Protein AF-A0A8S3H8Z8-F1 (afdb_monomer)

Mean predicted aligned error: 13.45 Å

Radius of gyration: 20.49 Å; Cα contacts (8 Å, |Δi|>4): 268; chains: 1; bounding box: 53×44×48 Å

Secondary structure (DSSP, 8-state):
-EEEETTEEEEESS--S-EEEETTTTEEEEPPPGGGSS--TTT-S-----PPEEE--TTSHHHHHHTT---TTS-EEE----SEEEEESSSSEEEEEESS-EEEEEEE--------------PEEEEE-SEEEEE--TTEEEEETTEEEE--------------------EE-

Foldseek 3Di:
DFDAAPNFTKDFDPDQPWWFADLVQQKIFGDDDPVPDPDDVVVDVDDDDDGDIDHDDCLAQVVCVSVSHPNPNTPIDGDDCPQKDWDDPDLFKIKMAGPAKWWKWKWFQDDPPDDPDPDPRDTDIDIAGRIDTGGRDDRIKIGTVPDIDHRHDPPPPDDDDDDDDDDDDTDID

Sequence (173 aa):
MPYLHKNQTIQLSHIPRYWAINPTDNTTMEWHDPEESECNLQLMTSCRDTPPLRTISKDSCLGQIIGSLSLSSCHAKYVSHSGVFVRQLTDKIWVASSSESLHCLKIPKIEYRTSNHHTSNVSQQIILPPVALVNVTPGYTILCPGFTLVGRPRTSNVYRGCLSTPHREYYMV

pLDDT: mean 73.62, std 17.15, range [34.5, 96.56]

Solvent-accessible surface area (backbone atoms only — not comparable to full-atom values): 10885 Å² total; per-residue (Å²): 113,69,46,80,52,95,94,37,50,34,30,62,55,90,70,74,91,37,43,35,47,37,82,90,77,47,33,35,30,55,56,70,61,76,88,76,47,89,66,53,67,92,81,37,99,73,79,82,87,74,58,69,78,37,74,58,47,64,78,39,38,68,24,13,60,77,66,71,49,79,63,81,62,40,60,62,43,82,48,81,84,62,65,60,48,77,46,77,79,49,64,34,36,31,40,39,32,34,90,52,69,42,73,26,37,40,34,75,60,77,72,93,68,92,62,102,64,91,69,82,80,75,64,41,79,46,75,42,53,36,69,34,82,44,77,37,55,59,52,26,34,37,44,40,90,94,50,72,49,65,10,45,68,78,76,83,72,89,74,81,85,82,90,87,83,83,91,74,91,58,56,76,113

Structure (mmCIF, N/CA/C/O backbone):
data_AF-A0A8S3H8Z8-F1
#
_entry.id   AF-A0A8S3H8Z8-F1
#
loop_
_atom_site.group_PDB
_atom_site.id
_atom_site.type_symbol
_atom_site.label_atom_id
_atom_site.label_alt_id
_atom_site.label_comp_id
_atom_site.label_asym_id
_atom_site.label_entity_id
_atom_site.label_seq_id
_atom_site.pdbx_PDB_ins_code
_atom_site.Cartn_x
_atom_site.Cartn_y
_atom_site.Cartn_z
_atom_site.occupancy
_atom_site.B_iso_or_equiv
_atom_site.auth_seq_id
_atom_site.auth_comp_id
_atom_site.auth_asym_id
_atom_site.auth_atom_id
_atom_site.pdbx_PDB_model_num
ATOM 1 N N . MET A 1 1 ? 0.372 -2.645 8.085 1.00 64.44 1 MET A N 1
ATOM 2 C CA . MET A 1 1 ? 1.149 -1.449 7.701 1.00 64.44 1 MET A CA 1
ATOM 3 C C . MET A 1 1 ? 1.082 -0.481 8.872 1.00 64.44 1 MET A C 1
ATOM 5 O O . MET A 1 1 ? -0.016 -0.335 9.399 1.00 64.44 1 MET A O 1
ATOM 9 N N . PRO A 1 2 ? 2.197 0.085 9.358 1.00 72.62 2 PRO A N 1
ATOM 10 C CA . PRO A 1 2 ? 2.125 1.171 10.320 1.00 72.62 2 PRO A CA 1
ATOM 11 C C . PRO A 1 2 ? 1.493 2.400 9.653 1.00 72.62 2 PRO A C 1
ATOM 13 O O . PRO A 1 2 ? 1.787 2.681 8.494 1.00 72.62 2 PRO A O 1
ATOM 16 N N . TYR A 1 3 ? 0.609 3.098 10.356 1.00 73.06 3 TYR A N 1
ATOM 17 C CA . TYR A 1 3 ? -0.026 4.324 9.872 1.00 73.06 3 TYR A CA 1
ATOM 18 C C . TYR A 1 3 ? -0.133 5.352 10.997 1.00 73.06 3 TYR A C 1
ATOM 20 O O . TYR A 1 3 ? -0.047 5.012 12.181 1.00 73.06 3 TYR A O 1
ATOM 28 N N . LEU A 1 4 ? -0.292 6.619 10.616 1.00 72.50 4 LEU A N 1
ATOM 29 C CA . LEU A 1 4 ? -0.384 7.726 11.556 1.00 72.50 4 LEU A CA 1
ATOM 30 C C . LEU A 1 4 ? -1.825 7.868 12.066 1.00 72.50 4 LEU A C 1
ATOM 32 O O . LEU A 1 4 ? -2.747 8.110 11.290 1.00 72.50 4 LEU A O 1
ATOM 36 N N . HIS A 1 5 ? -2.017 7.759 13.377 1.00 75.25 5 HIS A N 1
ATOM 37 C CA . HIS A 1 5 ? -3.287 8.020 14.048 1.00 75.25 5 HIS A CA 1
ATOM 38 C C . HIS A 1 5 ? -3.043 8.934 15.248 1.00 75.25 5 HIS A C 1
ATOM 40 O O . HIS A 1 5 ? -2.238 8.610 16.117 1.00 75.25 5 HIS A O 1
ATOM 46 N N . LYS A 1 6 ? -3.722 10.088 15.298 1.00 79.44 6 LYS A N 1
ATOM 47 C CA . LYS A 1 6 ? -3.570 11.089 16.376 1.00 79.44 6 LYS A CA 1
ATOM 48 C C . LYS A 1 6 ? -2.095 11.417 16.687 1.00 79.44 6 LYS A C 1
ATOM 50 O O . LYS A 1 6 ? -1.682 11.409 17.842 1.00 79.44 6 LYS A O 1
ATOM 55 N N . ASN A 1 7 ? -1.301 11.685 15.646 1.00 75.31 7 ASN A N 1
ATOM 56 C CA . ASN A 1 7 ? 0.143 11.979 15.715 1.00 75.31 7 ASN A CA 1
ATOM 57 C C . ASN A 1 7 ? 1.031 10.843 16.253 1.00 75.31 7 ASN A C 1
ATOM 59 O O . ASN A 1 7 ? 2.191 11.072 16.591 1.00 75.31 7 ASN A O 1
ATOM 63 N N . GLN A 1 8 ? 0.519 9.615 16.314 1.00 74.25 8 GLN A N 1
ATOM 64 C CA . GLN A 1 8 ? 1.284 8.443 16.721 1.00 74.25 8 GLN A CA 1
ATOM 65 C C . GLN A 1 8 ? 1.289 7.399 15.611 1.00 74.25 8 GLN A C 1
ATOM 67 O O . GLN A 1 8 ? 0.265 7.129 14.981 1.00 74.25 8 GLN A O 1
ATOM 72 N N . THR A 1 9 ? 2.456 6.806 15.371 1.00 76.38 9 THR A N 1
ATOM 73 C CA . THR A 1 9 ? 2.603 5.708 14.417 1.00 76.38 9 THR A CA 1
ATOM 74 C C . THR A 1 9 ? 2.215 4.414 15.106 1.00 76.38 9 THR A C 1
ATOM 76 O O . THR A 1 9 ? 2.868 3.965 16.052 1.00 76.38 9 THR A O 1
ATOM 79 N N . ILE A 1 10 ? 1.134 3.814 14.631 1.00 79.81 10 ILE A N 1
ATOM 80 C CA . ILE A 1 10 ? 0.612 2.567 15.172 1.00 79.81 10 ILE A CA 1
ATOM 81 C C . ILE A 1 10 ? 0.657 1.486 14.111 1.00 79.81 10 ILE A C 1
ATOM 83 O O . ILE A 1 10 ? 0.397 1.728 12.935 1.00 79.81 10 ILE A O 1
ATOM 87 N N . GLN A 1 11 ? 0.967 0.269 14.535 1.00 79.62 11 GLN A N 1
ATOM 88 C CA . GLN A 1 11 ? 0.849 -0.915 13.705 1.00 79.62 11 GLN A CA 1
ATOM 89 C C . GLN A 1 11 ? -0.267 -1.784 14.261 1.00 79.62 11 GLN A C 1
ATOM 91 O O . GLN A 1 11 ? -0.181 -2.290 15.381 1.00 79.62 11 GLN A O 1
ATOM 96 N N . LEU A 1 12 ? -1.313 -1.976 13.463 1.00 78.88 12 LEU A N 1
ATOM 97 C CA . LEU A 1 12 ? -2.351 -2.942 13.799 1.00 78.88 12 LEU A CA 1
ATOM 98 C C . LEU A 1 12 ? -1.775 -4.343 13.622 1.00 78.88 12 LEU A C 1
ATOM 100 O O . LEU A 1 12 ? -1.104 -4.648 12.629 1.00 78.88 12 LEU A O 1
ATOM 104 N N . SER A 1 13 ? -2.047 -5.188 14.602 1.00 72.50 13 SER A N 1
ATOM 105 C CA . SER A 1 13 ? -1.846 -6.626 14.509 1.00 72.50 13 SER A CA 1
ATOM 106 C C . SER A 1 13 ? -3.153 -7.296 14.090 1.00 72.50 13 SER A C 1
ATOM 108 O O . SER A 1 13 ? -4.228 -6.759 14.343 1.00 72.50 13 SER A O 1
ATOM 110 N N . HIS A 1 14 ? -3.047 -8.452 13.432 1.00 68.19 14 HIS A N 1
ATOM 111 C CA . HIS A 1 14 ? -4.198 -9.264 13.014 1.00 68.19 14 HIS A CA 1
ATOM 112 C C . HIS A 1 14 ? -5.174 -8.566 12.050 1.00 68.19 14 HIS A C 1
ATOM 114 O O . HIS A 1 14 ? -6.361 -8.873 12.057 1.00 68.19 14 HIS A O 1
ATOM 120 N N . ILE A 1 15 ? -4.692 -7.647 11.201 1.00 62.44 15 ILE A N 1
ATOM 121 C CA . ILE A 1 15 ? -5.508 -7.190 10.068 1.00 62.44 15 ILE A CA 1
ATOM 122 C C . ILE A 1 15 ? -5.684 -8.389 9.120 1.00 62.44 15 ILE A C 1
ATOM 124 O O . ILE A 1 15 ? -4.667 -8.979 8.728 1.00 62.44 15 ILE A O 1
ATOM 128 N N . PRO A 1 16 ? -6.919 -8.751 8.741 1.00 59.69 16 PRO A N 1
ATOM 129 C CA . PRO A 1 16 ? -7.168 -9.707 7.674 1.00 59.69 16 PRO A CA 1
ATOM 130 C C . PRO A 1 16 ? -6.428 -9.308 6.403 1.00 59.69 16 PRO A C 1
ATOM 132 O O . PRO A 1 16 ? -6.246 -8.128 6.106 1.00 59.69 16 PRO A O 1
ATOM 135 N N . ARG A 1 17 ? -5.951 -10.305 5.658 1.00 57.50 17 ARG A N 1
ATOM 136 C CA . ARG A 1 17 ? -5.016 -10.081 4.547 1.00 57.50 17 ARG A CA 1
ATOM 137 C C . ARG A 1 17 ? -5.626 -9.308 3.376 1.00 57.50 17 ARG A C 1
ATOM 139 O O . ARG A 1 17 ? -4.864 -8.756 2.587 1.00 57.50 17 ARG A O 1
ATOM 146 N N . TYR A 1 18 ? -6.953 -9.269 3.267 1.00 62.22 18 TYR A N 1
ATOM 147 C CA . TYR A 1 18 ? -7.642 -8.748 2.094 1.00 62.22 18 TYR A CA 1
ATOM 148 C C . TYR A 1 18 ? -8.982 -8.117 2.472 1.00 62.22 18 TYR A C 1
ATOM 150 O O . TYR A 1 18 ? -9.957 -8.823 2.735 1.00 62.22 18 TYR A O 1
ATOM 158 N N . TRP A 1 19 ? -9.038 -6.787 2.443 1.00 66.69 19 TRP A N 1
ATOM 159 C CA . TRP A 1 19 ? -10.278 -6.030 2.575 1.00 66.69 19 TRP A CA 1
ATOM 160 C C . TRP A 1 19 ? -10.541 -5.199 1.325 1.00 66.69 19 TRP A C 1
ATOM 162 O O . TRP A 1 19 ? -9.649 -4.549 0.779 1.00 66.69 19 TRP A O 1
ATOM 172 N N . ALA A 1 20 ? -11.795 -5.204 0.898 1.00 73.31 20 ALA A N 1
ATOM 173 C CA . ALA A 1 20 ? -12.343 -4.221 -0.014 1.00 73.31 20 ALA A CA 1
ATOM 174 C C . ALA A 1 20 ? -13.368 -3.394 0.762 1.00 73.31 20 ALA A C 1
ATOM 176 O O . ALA A 1 20 ? -14.343 -3.933 1.279 1.00 73.31 20 ALA A O 1
ATOM 177 N N . ILE A 1 21 ? -13.133 -2.086 0.855 1.00 72.56 21 ILE A N 1
ATOM 178 C CA . ILE A 1 21 ? -14.000 -1.157 1.585 1.00 72.56 21 ILE A CA 1
ATOM 179 C C . ILE A 1 21 ? -14.757 -0.314 0.562 1.00 72.56 21 ILE A C 1
ATOM 181 O O . ILE A 1 21 ? -14.148 0.293 -0.319 1.00 72.56 21 ILE A O 1
ATOM 185 N N . ASN A 1 22 ? -16.080 -0.261 0.693 1.00 74.75 22 ASN A N 1
ATOM 186 C CA . ASN A 1 22 ? -16.929 0.693 -0.005 1.00 74.75 22 ASN A CA 1
ATOM 187 C C . ASN A 1 22 ? -17.350 1.786 0.996 1.00 74.75 22 ASN A C 1
ATOM 189 O O . ASN A 1 22 ? -18.227 1.544 1.834 1.00 74.75 22 ASN A O 1
ATOM 193 N N . PRO A 1 23 ? -16.724 2.975 0.936 1.00 67.75 23 PRO A N 1
ATOM 194 C CA . PRO A 1 23 ? -16.993 4.053 1.881 1.00 67.75 23 PRO A CA 1
ATOM 195 C C . PRO A 1 23 ? -18.357 4.717 1.661 1.00 67.75 23 PRO A C 1
ATOM 197 O O . PRO A 1 23 ? -18.887 5.316 2.590 1.00 67.75 23 PRO A O 1
ATOM 200 N N . THR A 1 24 ? -18.940 4.612 0.464 1.00 77.12 24 THR A N 1
ATOM 201 C CA . THR A 1 24 ? -20.265 5.174 0.163 1.00 77.12 24 THR A CA 1
ATOM 202 C C . THR A 1 24 ? -21.358 4.404 0.893 1.00 77.12 24 THR A C 1
ATOM 204 O O . THR A 1 24 ? -22.238 5.008 1.500 1.00 77.12 24 THR A O 1
ATOM 207 N N . ASP A 1 25 ? -21.252 3.075 0.897 1.00 81.19 25 ASP A N 1
ATOM 208 C CA . ASP A 1 25 ? -22.276 2.199 1.472 1.00 81.19 25 ASP A CA 1
ATOM 209 C C . ASP A 1 25 ? -21.927 1.711 2.890 1.00 81.19 25 ASP A C 1
ATOM 211 O O . ASP A 1 25 ? -22.688 0.948 3.482 1.00 81.19 25 ASP A O 1
ATOM 215 N N . ASN A 1 26 ? -20.770 2.108 3.442 1.00 78.38 26 ASN A N 1
ATOM 216 C CA . ASN A 1 26 ? -20.210 1.562 4.690 1.00 78.38 26 ASN A CA 1
ATOM 217 C C . ASN A 1 26 ? -20.200 0.022 4.713 1.00 78.38 26 ASN A C 1
ATOM 219 O O . ASN A 1 26 ? -20.473 -0.616 5.738 1.00 78.38 26 ASN A O 1
ATOM 223 N N . THR A 1 27 ? -19.889 -0.583 3.568 1.00 80.00 27 THR A N 1
ATOM 224 C CA . THR A 1 27 ? -19.770 -2.035 3.434 1.00 80.00 27 THR A CA 1
ATOM 225 C C . THR A 1 27 ? -18.317 -2.434 3.258 1.00 80.00 27 THR A C 1
ATOM 227 O O . THR A 1 27 ? -17.507 -1.707 2.682 1.00 80.00 27 THR A O 1
ATOM 230 N N . THR A 1 28 ? -17.9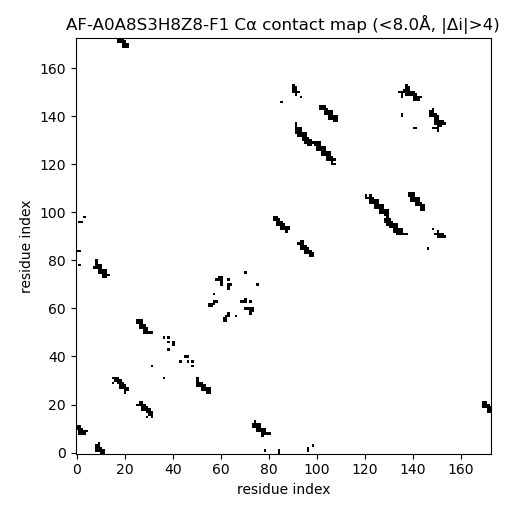79 -3.603 3.783 1.00 80.25 28 THR A N 1
ATOM 231 C CA . THR A 1 28 ? -16.679 -4.234 3.597 1.00 80.25 28 THR A CA 1
ATOM 232 C C . THR A 1 28 ? -16.866 -5.636 3.040 1.00 80.25 28 THR A C 1
ATOM 234 O O . THR A 1 28 ? -17.888 -6.291 3.264 1.00 80.25 28 THR A O 1
ATOM 237 N N . MET A 1 29 ? -15.868 -6.089 2.301 1.00 78.00 29 MET A N 1
ATOM 238 C CA . MET A 1 29 ? -15.737 -7.449 1.825 1.00 78.00 29 MET A CA 1
ATOM 239 C C . MET A 1 29 ? -14.377 -7.958 2.277 1.00 78.00 29 MET A C 1
ATOM 241 O O . MET A 1 29 ? -13.345 -7.362 1.969 1.00 78.00 29 MET A O 1
ATOM 245 N N . GLU A 1 30 ? -14.386 -9.057 3.015 1.00 73.06 30 GLU A N 1
ATOM 246 C CA . GLU A 1 30 ? -13.182 -9.729 3.480 1.00 73.06 30 GLU A CA 1
ATOM 247 C C . GLU A 1 30 ? -12.974 -10.981 2.646 1.00 73.06 30 GLU A C 1
ATOM 249 O O . GLU A 1 30 ? -13.875 -11.813 2.553 1.00 73.06 30 GLU A O 1
ATOM 254 N N . TRP A 1 31 ? -11.806 -11.101 2.017 1.00 62.25 31 TRP A N 1
ATOM 255 C CA . TRP A 1 31 ? -11.438 -12.356 1.376 1.00 62.25 31 TRP A CA 1
ATOM 256 C C . TRP A 1 31 ? -10.744 -13.230 2.413 1.00 62.25 31 TRP A C 1
ATOM 258 O O . TRP A 1 31 ? -9.692 -12.861 2.944 1.00 62.25 31 TRP A O 1
ATOM 268 N N . HIS A 1 32 ? -11.362 -14.374 2.696 1.00 62.28 32 HIS A N 1
ATOM 269 C CA . HIS A 1 32 ? -10.758 -15.432 3.495 1.00 62.28 32 HIS A CA 1
ATOM 270 C C . HIS A 1 32 ? -9.593 -16.079 2.739 1.00 62.28 32 HIS A C 1
ATOM 272 O O . HIS A 1 32 ? -9.407 -15.850 1.538 1.00 62.28 32 HIS A O 1
ATOM 278 N N . ASP A 1 33 ? -8.766 -16.832 3.464 1.00 61.22 33 ASP A N 1
ATOM 279 C CA . ASP A 1 33 ? -7.644 -17.543 2.860 1.00 61.22 33 ASP A CA 1
ATOM 280 C C . ASP A 1 33 ? -8.179 -18.460 1.742 1.00 61.22 33 ASP A C 1
ATOM 282 O O . ASP A 1 33 ? -9.164 -19.165 1.969 1.00 61.22 33 ASP A O 1
ATOM 286 N N . PRO A 1 34 ? -7.599 -18.458 0.528 1.00 58.56 34 PRO A N 1
ATOM 287 C CA . PRO A 1 34 ? -8.018 -19.376 -0.528 1.00 58.56 34 PRO A CA 1
ATOM 288 C C . PRO A 1 34 ? -7.993 -20.850 -0.092 1.00 58.56 34 PRO A C 1
ATOM 290 O O . PRO A 1 34 ? -8.751 -21.642 -0.647 1.00 58.56 34 PRO A O 1
ATOM 293 N N . GLU A 1 35 ? -7.182 -21.225 0.904 1.00 61.06 35 GLU A N 1
ATOM 294 C CA . GLU A 1 35 ? -7.179 -22.579 1.478 1.00 61.06 35 GLU A CA 1
ATOM 295 C C . GLU A 1 35 ? -8.433 -22.902 2.315 1.00 61.06 35 GLU A C 1
ATOM 297 O O . GLU A 1 35 ? -8.770 -24.072 2.475 1.00 61.06 35 GLU A O 1
ATOM 302 N N . GLU A 1 36 ? -9.148 -21.888 2.815 1.00 62.81 36 GLU A N 1
ATOM 303 C CA . GLU A 1 36 ? -10.431 -22.033 3.524 1.00 62.81 36 GLU A CA 1
ATOM 304 C C . GLU A 1 36 ? -11.636 -22.021 2.574 1.00 62.81 36 GLU A C 1
ATOM 306 O O . GLU A 1 36 ? -12.763 -22.276 3.001 1.00 62.81 36 GLU A O 1
ATOM 311 N N . SER A 1 37 ? -11.426 -21.726 1.287 1.00 63.56 37 SER A N 1
ATOM 312 C CA . SER A 1 37 ? -12.504 -21.816 0.306 1.00 63.56 37 SER A CA 1
ATOM 313 C C . SER A 1 37 ? -12.887 -23.279 0.077 1.00 63.56 37 SER A C 1
ATOM 315 O O . SER A 1 37 ? -12.035 -24.138 -0.149 1.00 63.56 37 SER A O 1
ATOM 317 N N . GLU A 1 38 ? -14.187 -23.578 0.055 1.00 64.81 38 GLU A N 1
ATOM 318 C CA . GLU A 1 38 ? -14.704 -24.911 -0.313 1.00 64.81 38 GLU A CA 1
ATOM 319 C C . GLU A 1 38 ? -14.458 -25.247 -1.800 1.00 64.81 38 GLU A C 1
ATOM 321 O O . GLU A 1 38 ? -14.847 -26.301 -2.313 1.00 64.81 38 GLU A O 1
ATOM 326 N N . CYS A 1 39 ? -13.784 -24.353 -2.520 1.00 65.50 39 CYS A N 1
ATOM 327 C CA . CYS A 1 39 ? -13.457 -24.500 -3.916 1.00 65.50 39 CYS A CA 1
ATOM 328 C C . CYS A 1 39 ? -12.308 -25.475 -4.152 1.00 65.50 39 CYS A C 1
ATOM 330 O O . CYS A 1 39 ? -11.139 -25.117 -4.299 1.00 65.50 39 CYS A O 1
ATOM 332 N N . ASN A 1 40 ? -12.676 -26.744 -4.301 1.00 66.12 40 ASN A N 1
ATOM 333 C CA . ASN A 1 40 ? -11.758 -27.784 -4.730 1.00 66.12 40 ASN A CA 1
ATOM 334 C C . ASN A 1 40 ? -11.453 -27.675 -6.240 1.00 66.12 40 ASN A C 1
ATOM 336 O O . ASN A 1 40 ? -12.203 -28.158 -7.094 1.00 66.12 40 ASN A O 1
ATOM 340 N N . LEU A 1 41 ? -10.302 -27.084 -6.569 1.00 61.28 41 LEU A N 1
ATOM 341 C CA . LEU A 1 41 ? -9.803 -26.940 -7.944 1.00 61.28 41 LEU A CA 1
ATOM 342 C C . LEU A 1 41 ? -9.509 -28.277 -8.655 1.00 61.28 41 LEU A C 1
ATOM 344 O O . LEU A 1 41 ? -9.322 -28.281 -9.869 1.00 61.28 41 LEU A O 1
ATOM 348 N N . GLN A 1 42 ? -9.472 -29.414 -7.945 1.00 62.00 42 GLN A N 1
ATOM 349 C CA . GLN A 1 42 ? -9.370 -30.733 -8.588 1.00 62.00 42 GLN A CA 1
ATOM 350 C C . GLN A 1 42 ? -10.690 -31.168 -9.238 1.00 62.00 42 GLN A C 1
ATOM 352 O O . GLN A 1 42 ? -10.674 -31.973 -10.165 1.00 62.00 42 GLN A O 1
ATOM 357 N N . LEU A 1 43 ? -11.824 -30.646 -8.760 1.00 63.06 43 LEU A N 1
ATOM 358 C CA . LEU A 1 43 ? -13.162 -31.007 -9.237 1.00 63.06 43 LEU A CA 1
ATOM 359 C C . LEU A 1 43 ? -13.769 -29.941 -10.154 1.00 63.06 43 LEU A C 1
ATOM 361 O O . LEU A 1 43 ? -14.621 -30.262 -10.979 1.00 63.06 43 LEU A O 1
ATOM 365 N N . MET A 1 44 ? -13.340 -28.682 -10.033 1.00 61.69 44 MET A N 1
ATOM 366 C CA . MET A 1 44 ? -13.909 -27.569 -10.794 1.00 61.69 44 MET A CA 1
ATOM 367 C C . MET A 1 44 ? -12.843 -26.810 -11.585 1.00 61.69 44 MET A C 1
ATOM 369 O O . MET A 1 44 ? -11.817 -26.400 -11.051 1.00 61.69 44 MET A O 1
ATOM 373 N N . THR A 1 45 ? -13.124 -26.554 -12.866 1.00 61.62 45 THR A N 1
ATOM 374 C CA . THR A 1 45 ? -12.248 -25.783 -13.768 1.00 61.62 45 THR A CA 1
ATOM 375 C C . THR A 1 45 ? -12.240 -24.282 -13.474 1.00 61.62 45 THR A C 1
ATOM 377 O O . THR A 1 45 ? -11.338 -23.574 -13.917 1.00 61.62 45 THR A O 1
ATOM 380 N N . SER A 1 46 ? -13.239 -23.777 -12.745 1.00 63.16 46 SER A N 1
ATOM 381 C CA . SER A 1 46 ? -13.263 -22.410 -12.227 1.00 63.16 46 SER A CA 1
ATOM 382 C C . SER A 1 46 ? -14.098 -22.333 -10.956 1.00 63.16 46 SER A C 1
ATOM 384 O O . SER A 1 46 ? -15.222 -22.832 -10.937 1.00 63.16 46 SER A O 1
ATOM 386 N N . CYS A 1 47 ? -13.586 -21.633 -9.952 1.00 64.00 47 CYS A N 1
ATOM 387 C CA . CYS A 1 47 ? -14.343 -21.225 -8.780 1.00 64.00 47 CYS A CA 1
ATOM 388 C C . CYS A 1 47 ? -14.484 -19.705 -8.772 1.00 64.00 47 CYS A C 1
ATOM 390 O O . CYS A 1 47 ? -13.534 -18.983 -9.086 1.00 64.00 47 CYS A O 1
ATOM 392 N N . ARG A 1 48 ? -15.673 -19.225 -8.411 1.00 65.88 48 ARG A N 1
ATOM 393 C CA . ARG A 1 48 ? -15.934 -17.806 -8.211 1.00 65.88 48 ARG A CA 1
ATOM 394 C C . ARG A 1 48 ? -16.551 -17.603 -6.836 1.00 65.88 48 ARG A C 1
ATOM 396 O O . ARG A 1 48 ? -17.762 -17.441 -6.726 1.00 65.88 48 ARG A O 1
ATOM 403 N N . ASP A 1 49 ? -15.706 -17.587 -5.815 1.00 66.88 49 ASP A N 1
ATOM 404 C CA . ASP A 1 49 ? -16.131 -17.136 -4.497 1.00 66.88 49 ASP A CA 1
ATOM 405 C C . ASP A 1 49 ? -16.265 -15.617 -4.512 1.00 66.88 49 ASP A C 1
ATOM 407 O O . ASP A 1 49 ? -15.318 -14.880 -4.790 1.00 66.88 49 ASP A O 1
ATOM 411 N N . THR A 1 50 ? -17.487 -15.148 -4.279 1.00 70.00 50 THR A N 1
ATOM 412 C CA . THR A 1 50 ? -17.746 -13.740 -3.992 1.00 70.00 50 THR A CA 1
ATOM 413 C C . THR A 1 50 ? -17.935 -13.650 -2.487 1.00 70.00 50 THR A C 1
ATOM 415 O O . THR A 1 50 ? -18.955 -14.139 -1.995 1.00 70.00 50 THR A O 1
ATOM 418 N N . PRO A 1 51 ? -16.981 -13.072 -1.740 1.00 70.81 51 PRO A N 1
ATOM 419 C CA . PRO A 1 51 ? -17.112 -13.011 -0.299 1.00 70.81 51 PRO A CA 1
ATOM 420 C C . PRO A 1 51 ? -18.362 -12.213 0.095 1.00 70.81 51 PRO A C 1
ATOM 422 O O . PRO A 1 51 ? -18.744 -11.268 -0.609 1.00 70.81 51 PRO A O 1
ATOM 425 N N . PRO A 1 52 ? -19.023 -12.569 1.208 1.00 76.44 52 PRO A N 1
ATOM 426 C CA . PRO A 1 52 ? -20.231 -11.883 1.630 1.00 76.44 52 PRO A CA 1
ATOM 427 C C . PRO A 1 52 ? -19.924 -10.418 1.953 1.00 76.44 52 PRO A C 1
ATOM 429 O O . PRO A 1 52 ? -18.979 -10.109 2.681 1.00 76.44 52 PRO A O 1
ATOM 432 N N . LEU A 1 53 ? -20.759 -9.513 1.440 1.00 79.81 53 LEU A N 1
ATOM 433 C CA . LEU A 1 53 ? -20.744 -8.113 1.853 1.00 79.81 53 LEU A CA 1
ATOM 434 C C . LEU A 1 53 ? -21.211 -8.020 3.304 1.00 79.81 53 LEU A C 1
ATOM 436 O O . LEU A 1 53 ? -22.268 -8.542 3.660 1.00 79.81 53 LEU A O 1
ATOM 440 N N . ARG A 1 54 ? -20.436 -7.333 4.139 1.00 80.81 54 ARG A N 1
ATOM 441 C CA . ARG A 1 54 ? -20.770 -7.092 5.543 1.00 80.81 54 ARG A CA 1
ATOM 442 C C . ARG A 1 54 ? -20.876 -5.598 5.797 1.00 80.81 54 ARG A C 1
ATOM 444 O O . ARG A 1 54 ? -20.093 -4.807 5.272 1.00 80.81 54 ARG A O 1
ATOM 451 N N . THR A 1 55 ? -21.842 -5.206 6.616 1.00 83.88 55 THR A N 1
ATOM 452 C CA . THR A 1 55 ? -21.911 -3.847 7.152 1.00 83.88 55 THR A CA 1
ATOM 453 C C . THR A 1 55 ? -20.774 -3.639 8.144 1.00 83.88 55 THR A C 1
ATOM 455 O O . THR A 1 55 ? -20.471 -4.506 8.968 1.00 83.88 55 THR A O 1
ATOM 458 N N . ILE A 1 56 ? -20.113 -2.488 8.062 1.00 80.75 56 ILE A N 1
ATOM 459 C CA . ILE A 1 56 ? -19.008 -2.171 8.963 1.00 80.75 56 ILE A CA 1
ATOM 460 C C . ILE A 1 56 ? -19.595 -1.772 10.319 1.00 80.75 56 ILE A C 1
ATOM 462 O O . ILE A 1 56 ? -20.166 -0.692 10.474 1.00 80.75 56 ILE A O 1
ATOM 466 N N . SER A 1 57 ? -19.454 -2.647 11.316 1.00 84.19 57 SER A N 1
ATOM 467 C CA . SER A 1 57 ? -19.826 -2.320 12.695 1.00 84.19 57 SER A CA 1
ATOM 468 C C . SER A 1 57 ? -18.932 -1.203 13.233 1.00 84.19 57 SER A C 1
ATOM 470 O O . SER A 1 57 ? -17.706 -1.306 13.151 1.00 84.19 57 SER A O 1
ATOM 472 N N . LYS A 1 58 ? -19.526 -0.164 13.835 1.00 84.38 58 LYS A N 1
ATOM 473 C CA . LYS A 1 58 ? -18.791 0.955 14.456 1.00 84.38 58 LYS A CA 1
ATOM 474 C C . LYS A 1 58 ? -17.909 0.515 15.627 1.00 84.38 58 LYS A C 1
ATOM 476 O O . LYS A 1 58 ? -16.893 1.151 15.885 1.00 84.38 58 LYS A O 1
ATOM 481 N N . ASP A 1 59 ? -18.273 -0.586 16.278 1.00 85.19 59 ASP A N 1
ATOM 482 C CA . ASP A 1 59 ? -17.547 -1.131 17.428 1.00 85.19 59 ASP A CA 1
ATOM 483 C C . ASP A 1 59 ? -16.397 -2.059 17.011 1.00 85.19 59 ASP A C 1
ATOM 485 O O . ASP A 1 59 ? -15.577 -2.454 17.840 1.00 85.19 59 ASP A O 1
ATOM 489 N N . SER A 1 60 ? -16.305 -2.402 15.722 1.00 84.94 60 SER A N 1
ATOM 490 C CA . SER A 1 60 ? -15.169 -3.148 15.179 1.00 84.94 60 SER A CA 1
ATOM 491 C C . SER A 1 60 ? -13.934 -2.254 15.041 1.00 84.94 60 SER A C 1
ATOM 493 O O . SER A 1 60 ? -14.054 -1.044 14.850 1.00 84.94 60 SER A O 1
ATOM 495 N N . CYS A 1 61 ? -12.735 -2.849 15.060 1.00 82.00 61 CYS A N 1
ATOM 496 C CA . CYS A 1 61 ? -11.495 -2.107 14.807 1.00 82.00 61 CYS A CA 1
ATOM 497 C C . CYS A 1 61 ? -11.557 -1.320 13.483 1.00 82.00 61 CYS A C 1
ATOM 499 O O . CYS A 1 61 ? -11.239 -0.134 13.450 1.00 82.00 61 CYS A O 1
ATOM 501 N N . LEU A 1 62 ? -12.047 -1.947 12.406 1.00 80.62 62 LEU A N 1
ATOM 502 C CA . LEU A 1 62 ? -12.211 -1.289 11.107 1.00 80.62 62 LEU A CA 1
ATOM 503 C C . LEU A 1 62 ? -13.193 -0.109 11.171 1.00 80.62 62 LEU A C 1
ATOM 505 O O . LEU A 1 62 ? -12.899 0.966 10.650 1.00 80.62 62 LEU A O 1
ATOM 509 N N . GLY A 1 63 ? -14.332 -0.280 11.845 1.00 81.19 63 GLY A N 1
ATOM 510 C CA . GLY A 1 63 ? -15.308 0.793 12.037 1.00 81.19 63 GLY A CA 1
ATOM 511 C C . GLY A 1 63 ? -14.753 1.968 12.837 1.00 81.19 63 GLY A C 1
ATOM 512 O O . GLY A 1 63 ? -15.004 3.118 12.481 1.00 81.19 63 GLY A O 1
ATOM 513 N N . GLN A 1 64 ? -13.936 1.698 13.857 1.00 84.12 64 GLN A N 1
ATOM 514 C CA . GLN A 1 64 ? -13.256 2.740 14.626 1.00 84.12 64 GLN A CA 1
ATOM 515 C C . GLN A 1 64 ? -12.230 3.502 13.783 1.00 84.12 64 GLN A C 1
ATOM 517 O O . GLN A 1 64 ? -12.146 4.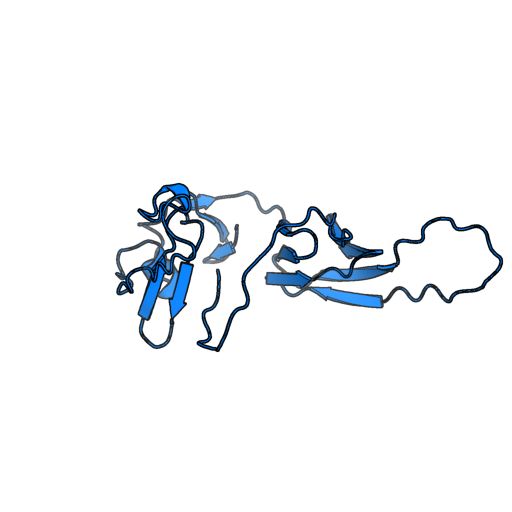723 13.897 1.00 84.12 64 GLN A O 1
ATOM 522 N N . ILE A 1 65 ? -11.488 2.814 12.908 1.00 78.94 65 ILE A N 1
ATOM 523 C CA . ILE A 1 65 ? -10.527 3.443 11.989 1.00 78.94 65 ILE A CA 1
ATOM 524 C C . ILE A 1 65 ? -11.250 4.370 11.012 1.00 78.94 65 ILE A C 1
ATOM 526 O O . ILE A 1 65 ? -10.901 5.545 10.919 1.00 78.94 65 ILE A O 1
ATOM 530 N N . ILE A 1 66 ? -12.275 3.865 10.322 1.00 79.56 66 ILE A N 1
ATOM 531 C CA . ILE A 1 66 ? -13.036 4.633 9.323 1.00 79.56 66 ILE A CA 1
ATOM 532 C C . ILE A 1 66 ? -13.753 5.814 9.983 1.00 79.56 66 ILE A C 1
ATOM 534 O O . ILE A 1 66 ? -13.733 6.927 9.464 1.00 79.56 66 ILE A O 1
ATOM 538 N N . GLY A 1 67 ? -14.337 5.597 11.161 1.00 82.50 67 GLY A N 1
ATOM 539 C CA . GLY A 1 67 ? -15.008 6.638 11.934 1.00 82.50 67 GLY A CA 1
ATOM 540 C C . GLY A 1 67 ? -14.068 7.622 12.636 1.00 82.50 67 GLY A C 1
ATOM 541 O O . GLY A 1 67 ? -14.557 8.518 13.317 1.00 82.50 67 GLY A O 1
ATOM 542 N N . SER A 1 68 ? -12.742 7.463 12.519 1.00 80.62 68 SER A N 1
ATOM 543 C CA . SER A 1 68 ? -11.746 8.252 13.264 1.00 80.62 68 SER A CA 1
ATOM 544 C C . SER A 1 68 ? -11.980 8.262 14.789 1.00 80.62 68 SER A C 1
ATOM 546 O O . SER A 1 68 ? -11.699 9.246 15.477 1.00 80.62 68 SER A O 1
ATOM 548 N N . LEU A 1 69 ? -12.498 7.156 15.329 1.00 85.81 69 LEU A N 1
ATOM 549 C CA . LEU A 1 69 ? -12.822 6.968 16.746 1.00 85.81 69 LEU A CA 1
ATOM 550 C C . LEU A 1 69 ? -11.594 6.509 17.554 1.00 85.81 69 LEU A C 1
ATOM 552 O O . LEU A 1 69 ? -10.498 6.316 17.027 1.00 85.81 69 LEU A O 1
ATOM 556 N N . SER A 1 70 ? -11.755 6.349 18.872 1.00 86.81 70 SER A N 1
ATOM 557 C CA . SER A 1 70 ? -10.746 5.689 19.711 1.00 86.81 70 SER A CA 1
ATOM 558 C C . SER A 1 70 ? -10.602 4.217 19.326 1.00 86.81 70 SER A C 1
ATOM 560 O O . SER A 1 70 ? -11.601 3.508 19.277 1.00 86.81 70 SER A O 1
ATOM 562 N N . LEU A 1 71 ? -9.366 3.755 19.132 1.00 86.06 71 LEU A N 1
ATOM 563 C CA . LEU A 1 71 ? -9.037 2.398 18.680 1.00 86.06 71 LEU A CA 1
ATOM 564 C C . LEU A 1 71 ? -9.067 1.360 19.819 1.00 86.06 71 LEU A C 1
ATOM 566 O O . LEU A 1 71 ? -8.143 0.562 19.962 1.00 86.06 71 LEU A O 1
ATOM 570 N N . SER A 1 72 ? -10.100 1.391 20.663 1.00 89.00 72 SER A N 1
ATOM 571 C CA . SER A 1 72 ? -10.234 0.480 21.810 1.00 89.00 72 SER A CA 1
ATOM 572 C C . SER A 1 72 ? -10.438 -0.979 21.395 1.00 89.00 72 SER A C 1
ATOM 574 O O . SER A 1 72 ? -10.061 -1.878 22.141 1.00 89.00 72 SER A O 1
ATOM 576 N N . SER A 1 73 ? -10.986 -1.215 20.201 1.00 85.25 73 SER A N 1
ATOM 577 C CA . SER A 1 73 ? -11.235 -2.552 19.650 1.00 85.25 73 SER A CA 1
ATOM 578 C C . SER A 1 73 ? -10.096 -3.053 18.756 1.00 85.25 73 SER A C 1
ATOM 580 O O . SER A 1 73 ? -10.196 -4.134 18.180 1.00 85.25 73 SER A O 1
ATOM 582 N N . CYS A 1 74 ? -9.019 -2.279 18.597 1.00 81.25 74 CYS A N 1
ATOM 583 C CA . CYS A 1 74 ? -7.868 -2.657 17.786 1.00 81.25 74 CYS A CA 1
ATOM 584 C C . CYS A 1 74 ? -6.719 -3.170 18.654 1.00 81.25 74 CYS A C 1
ATOM 586 O O . CYS A 1 74 ? -6.262 -2.490 19.571 1.00 81.25 74 CYS A O 1
ATOM 588 N N . HIS A 1 75 ? -6.135 -4.311 18.282 1.00 83.75 75 HIS A N 1
ATOM 589 C CA . HIS A 1 75 ? -4.832 -4.712 18.809 1.00 83.75 75 HIS A CA 1
ATOM 590 C C . HIS A 1 75 ? -3.723 -3.909 18.114 1.00 83.75 75 HIS A C 1
ATOM 592 O O . HIS A 1 75 ? -3.088 -4.376 17.162 1.00 83.75 75 HIS A O 1
ATOM 598 N N . ALA A 1 76 ? -3.509 -2.677 18.571 1.00 78.25 76 ALA A N 1
ATOM 599 C CA . ALA A 1 76 ? -2.454 -1.800 18.085 1.00 78.25 76 ALA A CA 1
ATOM 600 C C . ALA A 1 76 ? -1.181 -1.955 18.927 1.00 78.25 76 ALA A C 1
ATOM 602 O O . ALA A 1 76 ? -1.221 -1.954 20.157 1.00 78.25 76 ALA A O 1
ATOM 603 N N . LYS A 1 77 ? -0.032 -2.056 18.257 1.00 81.06 77 LYS A N 1
ATOM 604 C CA . LYS A 1 77 ? 1.279 -1.875 18.881 1.00 81.06 77 LYS A CA 1
ATOM 605 C C . LYS A 1 77 ? 1.803 -0.499 18.503 1.00 81.06 77 LYS A C 1
ATOM 607 O O . LYS A 1 77 ? 1.847 -0.152 17.321 1.00 81.06 77 LYS A O 1
ATOM 612 N N . TYR A 1 78 ? 2.211 0.264 19.510 1.00 75.94 78 TYR A N 1
ATOM 613 C CA . TYR A 1 78 ? 2.995 1.470 19.294 1.00 75.94 78 TYR A CA 1
ATOM 614 C C . TYR A 1 78 ? 4.370 1.050 18.808 1.00 75.94 78 TYR A C 1
ATOM 616 O O . TYR A 1 78 ? 5.051 0.258 19.464 1.00 75.94 78 TYR A O 1
ATOM 624 N N . VAL A 1 79 ? 4.753 1.545 17.641 1.00 70.81 79 VAL A N 1
ATOM 625 C CA . VAL A 1 79 ? 6.071 1.276 17.079 1.00 70.81 79 VAL A CA 1
ATOM 626 C C . VAL A 1 79 ? 6.865 2.562 17.192 1.00 70.81 79 VAL A C 1
ATOM 628 O O . VAL A 1 79 ? 6.351 3.642 16.893 1.00 70.81 79 VAL A O 1
ATOM 631 N N . SER A 1 80 ? 8.110 2.459 17.655 1.00 64.62 80 SER A N 1
ATOM 632 C CA . SER A 1 80 ? 9.037 3.582 17.589 1.00 64.62 80 SER A CA 1
ATOM 633 C C . SER A 1 80 ? 9.115 4.064 16.141 1.00 64.62 80 SER A C 1
ATOM 635 O O . SER A 1 80 ? 9.119 3.254 15.215 1.00 64.62 80 SER A O 1
ATOM 637 N N . HIS A 1 81 ? 9.111 5.386 15.960 1.00 62.44 81 HIS A N 1
ATOM 638 C CA . HIS A 1 81 ? 9.162 6.065 14.666 1.00 62.44 81 HIS A CA 1
ATOM 639 C C . HIS A 1 81 ? 10.419 5.635 13.883 1.00 62.44 81 HIS A C 1
ATOM 641 O O . HIS A 1 81 ? 11.438 6.319 13.875 1.00 62.44 81 HIS A O 1
ATOM 647 N N . SER A 1 82 ? 10.378 4.499 13.190 1.00 61.91 82 SER A N 1
ATOM 648 C CA . SER A 1 82 ? 11.187 4.322 11.994 1.00 61.91 82 SER A CA 1
ATOM 649 C C . SER A 1 82 ? 10.541 5.246 10.970 1.00 61.91 82 SER A C 1
ATOM 651 O O . SER A 1 82 ? 9.445 4.947 10.499 1.00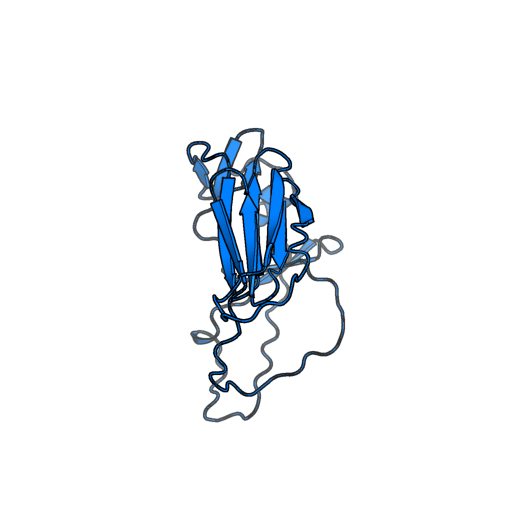 61.91 82 SER A O 1
ATOM 653 N N . GLY A 1 83 ? 11.148 6.408 10.703 1.00 74.94 83 GLY A N 1
ATOM 654 C CA . GLY A 1 83 ? 10.548 7.490 9.903 1.00 74.94 83 GLY A CA 1
ATOM 655 C C . GLY A 1 83 ? 10.069 7.083 8.502 1.00 74.94 83 GLY A C 1
ATOM 656 O O . GLY A 1 83 ? 9.354 7.847 7.858 1.00 74.94 83 GLY A O 1
ATOM 657 N N . VAL A 1 84 ? 10.418 5.871 8.055 1.00 84.69 84 VAL A N 1
ATOM 658 C CA . VAL A 1 84 ? 9.896 5.245 6.845 1.00 84.69 84 VAL A CA 1
ATOM 659 C C . VAL A 1 84 ? 9.564 3.766 7.097 1.00 84.69 84 VAL A C 1
ATOM 661 O O . VAL A 1 84 ? 10.379 3.008 7.621 1.00 84.69 84 VAL A O 1
ATOM 664 N N . PHE A 1 85 ? 8.383 3.337 6.661 1.00 87.00 85 PHE A N 1
ATOM 665 C CA . PHE A 1 85 ? 7.990 1.947 6.461 1.00 87.00 85 PHE A CA 1
ATOM 666 C C . PHE A 1 85 ? 8.037 1.595 4.977 1.00 87.00 85 PHE A C 1
ATOM 668 O O . PHE A 1 85 ? 7.494 2.321 4.149 1.00 87.00 85 PHE A O 1
ATOM 675 N N . VAL A 1 86 ? 8.631 0.452 4.637 1.00 89.44 86 VAL A N 1
ATOM 676 C CA . VAL A 1 86 ? 8.727 -0.022 3.252 1.00 89.44 86 VAL A CA 1
ATOM 677 C C . VAL A 1 86 ? 8.446 -1.516 3.203 1.00 89.44 86 VAL A C 1
ATOM 679 O O . VAL A 1 86 ? 9.015 -2.288 3.975 1.00 89.44 86 VAL A O 1
ATOM 682 N N . ARG A 1 87 ? 7.584 -1.944 2.279 1.00 88.50 87 ARG A N 1
ATOM 683 C CA . ARG A 1 87 ? 7.275 -3.357 2.051 1.00 88.50 87 ARG A CA 1
ATOM 684 C C . ARG A 1 87 ? 7.063 -3.643 0.572 1.00 88.50 87 ARG A C 1
ATOM 686 O O . ARG A 1 87 ? 6.295 -2.961 -0.097 1.00 88.50 87 ARG A O 1
ATOM 693 N N . GLN A 1 88 ? 7.691 -4.702 0.078 1.00 86.31 88 GLN A N 1
ATOM 694 C CA . GLN A 1 88 ? 7.400 -5.232 -1.248 1.00 86.31 88 GLN A CA 1
ATOM 695 C C . GLN A 1 88 ? 6.101 -6.050 -1.208 1.00 86.31 88 GLN A C 1
ATOM 697 O O . GLN A 1 88 ? 5.976 -6.958 -0.385 1.00 86.31 88 GLN A O 1
ATOM 702 N N . LEU A 1 89 ? 5.137 -5.728 -2.074 1.00 81.12 89 LEU A N 1
ATOM 703 C CA . LEU A 1 89 ? 3.909 -6.514 -2.254 1.00 81.12 89 LEU A CA 1
ATOM 704 C C . LEU A 1 89 ? 4.074 -7.565 -3.353 1.00 81.12 89 LEU A C 1
ATOM 706 O O . LEU A 1 89 ? 3.621 -8.694 -3.210 1.00 81.12 89 LEU A O 1
ATOM 710 N N . THR A 1 90 ? 4.716 -7.184 -4.459 1.00 82.00 90 THR A N 1
ATOM 711 C CA . THR A 1 90 ? 5.032 -8.063 -5.597 1.00 82.00 90 THR A CA 1
ATOM 712 C C . THR A 1 90 ? 6.371 -7.652 -6.215 1.00 82.00 90 THR A C 1
ATOM 714 O O . THR A 1 90 ? 6.947 -6.636 -5.827 1.00 82.00 90 THR A O 1
ATOM 717 N N . ASP A 1 91 ? 6.861 -8.374 -7.227 1.00 79.56 91 ASP A N 1
ATOM 718 C CA . ASP A 1 91 ? 8.161 -8.116 -7.881 1.00 79.56 91 ASP A CA 1
ATOM 719 C C . ASP A 1 91 ? 8.390 -6.667 -8.346 1.00 79.56 91 ASP A C 1
ATOM 721 O O . ASP A 1 91 ? 9.534 -6.217 -8.445 1.00 79.56 91 ASP A O 1
ATOM 725 N N . LYS A 1 92 ? 7.306 -5.929 -8.609 1.00 85.12 92 LYS A N 1
ATOM 726 C CA . LYS A 1 92 ? 7.331 -4.536 -9.073 1.00 85.12 92 LYS A CA 1
ATOM 727 C C . LYS A 1 92 ? 6.565 -3.563 -8.180 1.00 85.12 92 LYS A C 1
ATOM 729 O O . LYS A 1 92 ? 6.762 -2.363 -8.316 1.00 85.12 92 LYS A O 1
ATOM 734 N N . ILE A 1 93 ? 5.699 -4.045 -7.286 1.00 88.25 93 ILE A N 1
ATOM 735 C CA . ILE A 1 93 ? 4.847 -3.180 -6.461 1.00 88.25 93 ILE A CA 1
ATOM 736 C C . ILE A 1 93 ? 5.400 -3.120 -5.046 1.00 88.25 93 ILE A C 1
ATOM 738 O O . ILE A 1 93 ? 5.523 -4.142 -4.369 1.00 88.25 93 ILE A O 1
ATOM 742 N N . T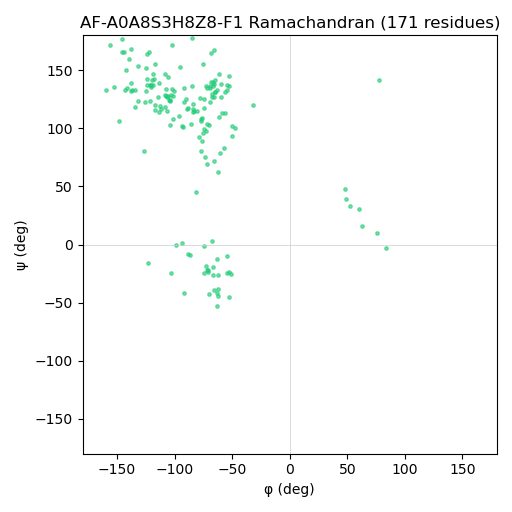RP A 1 94 ? 5.672 -1.905 -4.599 1.00 92.00 94 TRP A N 1
ATOM 743 C CA . TRP A 1 94 ? 6.119 -1.582 -3.256 1.00 92.00 94 TRP A CA 1
ATOM 744 C C . TRP A 1 94 ? 5.107 -0.663 -2.585 1.00 92.00 94 TRP A C 1
ATOM 746 O O . TRP A 1 94 ? 4.500 0.182 -3.235 1.00 92.00 94 TRP A O 1
ATOM 756 N N . VAL A 1 95 ? 4.953 -0.809 -1.278 1.00 91.06 95 VAL A N 1
ATOM 757 C CA . VAL A 1 95 ? 4.267 0.153 -0.421 1.00 91.06 95 VAL A CA 1
ATOM 758 C C . VAL A 1 95 ? 5.321 0.847 0.417 1.00 91.06 95 VAL A C 1
ATOM 760 O O . VAL A 1 95 ? 6.145 0.183 1.050 1.00 91.06 95 VAL A O 1
ATOM 763 N N . ALA A 1 96 ? 5.288 2.172 0.413 1.00 90.19 96 ALA A N 1
ATOM 764 C CA . ALA A 1 96 ? 6.099 3.006 1.280 1.00 90.19 96 ALA A CA 1
ATOM 765 C C . ALA A 1 96 ? 5.192 3.942 2.080 1.00 90.19 96 ALA A C 1
ATOM 767 O O . ALA A 1 96 ? 4.192 4.441 1.561 1.00 90.19 96 ALA A O 1
ATOM 768 N N . SER A 1 97 ? 5.543 4.173 3.339 1.00 87.69 97 SER A N 1
ATOM 769 C CA . SER A 1 97 ? 4.910 5.183 4.174 1.00 87.69 97 SER A CA 1
ATOM 770 C C . SER A 1 97 ? 5.956 5.935 4.988 1.00 87.69 97 SER A C 1
ATOM 772 O O . SER A 1 97 ? 6.893 5.328 5.493 1.00 87.69 97 SER A O 1
ATOM 774 N N . SER A 1 98 ? 5.799 7.245 5.107 1.00 86.81 98 SER A N 1
ATOM 775 C CA . SER A 1 98 ? 6.672 8.160 5.842 1.00 86.81 98 SER A CA 1
ATOM 776 C C . SER A 1 98 ? 5.843 9.281 6.464 1.00 86.81 98 SER A C 1
ATOM 778 O O . SER A 1 98 ? 4.679 9.473 6.117 1.00 86.81 98 SER A O 1
ATOM 780 N N . SER A 1 99 ? 6.426 10.035 7.396 1.00 84.44 99 SER A N 1
ATOM 781 C CA . SER A 1 99 ? 5.765 11.209 7.988 1.00 84.44 99 SER A CA 1
ATOM 782 C C . SER A 1 99 ? 5.649 12.391 7.018 1.00 84.44 99 SER A C 1
ATOM 784 O O . SER A 1 99 ? 4.776 13.238 7.179 1.00 84.44 99 SER A O 1
ATOM 786 N N . GLU A 1 100 ? 6.522 12.448 6.013 1.00 88.81 100 GLU A N 1
ATOM 787 C CA . GLU A 1 100 ? 6.623 13.530 5.032 1.00 88.81 100 GLU A CA 1
ATOM 788 C C . GLU A 1 100 ? 6.850 12.985 3.618 1.00 88.81 100 GLU A C 1
ATOM 790 O O . GLU A 1 100 ? 7.135 11.798 3.434 1.00 88.81 100 GLU A O 1
ATOM 795 N N . SER A 1 101 ? 6.718 13.848 2.610 1.00 93.19 101 SER A N 1
ATOM 796 C CA . SER A 1 101 ? 7.038 13.493 1.226 1.00 93.19 101 SER A CA 1
ATOM 797 C C . SER A 1 101 ? 8.539 13.248 1.057 1.00 93.19 101 SER A C 1
ATOM 799 O O . SER A 1 101 ? 9.362 14.028 1.529 1.00 93.19 101 SER A O 1
ATOM 801 N N . LEU A 1 102 ? 8.905 12.193 0.334 1.00 94.62 102 LEU A N 1
ATOM 802 C CA . LEU A 1 102 ? 10.294 11.791 0.128 1.00 94.62 102 LEU A CA 1
ATOM 803 C C . LEU A 1 102 ? 10.762 12.125 -1.286 1.00 94.62 102 LEU A C 1
ATOM 805 O O . LEU A 1 102 ? 10.154 11.707 -2.270 1.00 94.62 102 LEU A O 1
ATOM 809 N N . HIS A 1 103 ? 11.892 12.821 -1.391 1.00 96.56 103 HIS A N 1
ATOM 810 C CA . HIS A 1 103 ? 12.564 13.059 -2.666 1.00 96.56 103 HIS A CA 1
ATOM 811 C C . HIS A 1 103 ? 13.455 11.866 -3.011 1.00 96.56 103 HIS A C 1
ATOM 813 O O . HIS A 1 103 ? 14.422 11.579 -2.308 1.00 96.56 103 HIS A O 1
ATOM 819 N N . CYS A 1 104 ? 13.137 11.183 -4.104 1.00 96.31 104 CYS A N 1
ATOM 820 C CA . CYS A 1 104 ? 13.833 9.985 -4.551 1.00 96.31 104 CYS A CA 1
ATOM 821 C C . CYS A 1 104 ? 14.392 10.155 -5.970 1.00 96.31 104 CYS A C 1
ATOM 823 O O . CYS A 1 104 ? 14.010 11.059 -6.717 1.00 96.31 104 CYS A O 1
ATOM 825 N N . LEU A 1 105 ? 15.285 9.248 -6.362 1.00 95.69 105 LEU A N 1
ATOM 826 C CA . LEU A 1 105 ? 15.891 9.194 -7.689 1.00 95.69 105 LEU A CA 1
ATOM 827 C C . LEU A 1 105 ? 15.594 7.852 -8.350 1.00 95.69 105 LEU A C 1
ATOM 829 O O . LEU A 1 105 ? 15.945 6.798 -7.825 1.00 95.69 105 LEU A O 1
ATOM 833 N N . LYS A 1 106 ? 14.981 7.886 -9.529 1.00 93.81 106 LYS A N 1
ATOM 834 C CA . LYS A 1 106 ? 14.805 6.724 -10.394 1.00 93.81 106 LYS A CA 1
ATOM 835 C C . LYS A 1 106 ? 16.015 6.604 -11.316 1.00 93.81 106 LYS A C 1
ATOM 837 O O . LYS A 1 106 ? 16.252 7.475 -12.153 1.00 93.81 106 LYS A O 1
ATOM 842 N N . ILE A 1 107 ? 16.753 5.511 -11.174 1.00 91.31 107 ILE A N 1
ATOM 843 C CA . ILE A 1 107 ? 17.963 5.208 -11.940 1.00 91.31 107 ILE A CA 1
ATOM 844 C C . ILE A 1 107 ? 17.786 3.897 -12.719 1.00 91.31 107 ILE A C 1
ATOM 846 O O . ILE A 1 107 ? 17.224 2.937 -12.179 1.00 91.31 107 ILE A O 1
ATOM 850 N N . PRO A 1 108 ? 18.221 3.827 -13.988 1.00 88.62 108 PRO A N 1
ATOM 851 C CA . PRO A 1 108 ? 18.279 2.561 -14.704 1.00 88.62 108 PRO A CA 1
ATOM 852 C C . PRO A 1 108 ? 19.337 1.659 -14.057 1.00 88.62 108 PRO A C 1
ATOM 854 O O . PRO A 1 108 ? 20.414 2.105 -13.661 1.00 88.62 108 PRO A O 1
ATOM 857 N N . LYS A 1 109 ? 19.032 0.369 -13.938 1.00 80.44 109 LYS A N 1
ATOM 858 C CA . LYS A 1 109 ? 19.981 -0.657 -13.519 1.00 80.44 109 LYS A CA 1
ATOM 859 C C . LYS A 1 109 ? 20.897 -0.919 -14.709 1.00 80.44 109 LYS A C 1
ATOM 861 O O . LYS A 1 109 ? 20.541 -1.651 -15.626 1.00 80.44 109 LYS A O 1
ATOM 866 N N . ILE A 1 110 ? 22.051 -0.266 -14.718 1.00 67.75 110 ILE A N 1
ATOM 867 C CA . ILE A 1 110 ? 23.052 -0.459 -15.763 1.00 67.75 110 ILE A CA 1
ATOM 868 C C . ILE A 1 110 ? 23.655 -1.848 -15.534 1.00 67.75 110 ILE A C 1
ATOM 870 O O . ILE A 1 110 ? 24.435 -2.052 -14.604 1.00 67.75 110 ILE A O 1
ATOM 874 N N . GLU A 1 111 ? 23.272 -2.832 -16.342 1.00 56.41 111 GLU A N 1
ATOM 875 C CA . GLU A 1 111 ? 24.128 -4.001 -16.519 1.00 56.41 111 GLU A CA 1
ATOM 876 C C . GLU A 1 111 ? 25.378 -3.513 -17.246 1.00 56.41 111 GLU A C 1
ATOM 878 O O . GLU A 1 111 ? 25.268 -2.852 -18.278 1.00 56.41 111 GLU A O 1
ATOM 883 N N . TYR A 1 112 ? 26.560 -3.792 -16.694 1.00 46.88 112 TYR A N 1
ATOM 884 C CA . TYR A 1 112 ? 27.841 -3.547 -17.353 1.00 46.88 112 TYR A CA 1
ATOM 885 C C . TYR A 1 112 ? 27.909 -4.365 -18.655 1.00 46.88 112 TYR A C 1
ATOM 887 O O . TYR A 1 112 ? 28.521 -5.427 -18.711 1.00 46.88 112 TYR A O 1
ATOM 895 N N . ARG A 1 113 ? 27.259 -3.893 -19.719 1.00 44.81 113 ARG A N 1
ATOM 896 C CA . ARG A 1 113 ? 27.548 -4.300 -21.088 1.00 44.81 113 ARG A CA 1
ATOM 897 C C . ARG A 1 113 ? 28.532 -3.289 -21.639 1.00 44.81 113 ARG A C 1
ATOM 899 O O . ARG A 1 113 ? 28.191 -2.162 -21.979 1.00 44.81 113 ARG A O 1
ATOM 906 N N . THR A 1 114 ? 29.782 -3.719 -21.657 1.00 45.66 114 THR A N 1
ATOM 907 C CA . THR A 1 114 ? 30.901 -3.118 -22.369 1.00 45.66 114 THR A CA 1
ATOM 908 C C . THR A 1 114 ? 30.531 -2.854 -23.830 1.00 45.66 114 THR A C 1
ATOM 910 O O . THR A 1 114 ? 30.677 -3.716 -24.689 1.00 45.66 114 THR A O 1
ATOM 913 N N . SER A 1 115 ? 30.062 -1.650 -24.140 1.00 46.00 115 SER A N 1
ATOM 914 C CA . SER A 1 115 ? 30.135 -1.101 -25.494 1.00 46.00 115 SER A CA 1
ATOM 915 C C . SER A 1 115 ? 30.005 0.414 -25.435 1.00 46.00 115 SER A C 1
ATOM 917 O O . SER A 1 115 ? 29.129 0.930 -24.746 1.00 46.00 115 SER A O 1
ATOM 919 N N . ASN A 1 116 ? 30.891 1.094 -26.156 1.00 47.88 116 ASN A N 1
ATOM 920 C CA . ASN A 1 116 ? 31.070 2.542 -26.257 1.00 47.88 116 ASN A CA 1
ATOM 921 C C . ASN A 1 116 ? 29.847 3.289 -26.827 1.00 47.88 116 ASN A C 1
ATOM 923 O O . ASN A 1 116 ? 29.939 3.934 -27.868 1.00 47.88 116 ASN A O 1
ATOM 927 N N . HIS A 1 117 ? 28.706 3.242 -26.149 1.00 44.84 117 HIS A N 1
ATOM 928 C CA . HIS A 1 117 ? 27.570 4.097 -26.451 1.00 44.84 117 HIS A CA 1
ATOM 929 C C . HIS A 1 117 ? 27.283 4.987 -25.253 1.00 44.84 117 HIS A C 1
ATOM 931 O O . HIS A 1 117 ? 26.936 4.533 -24.167 1.00 44.84 117 HIS A O 1
ATOM 937 N N . HIS A 1 118 ? 27.462 6.285 -25.481 1.00 46.03 118 HIS A N 1
ATOM 938 C CA . HIS A 1 118 ? 27.084 7.368 -24.591 1.00 46.03 118 HIS A CA 1
ATOM 939 C C . HIS A 1 118 ? 25.550 7.411 -24.473 1.00 46.03 118 HIS A C 1
ATOM 941 O O . HIS A 1 118 ? 24.883 8.260 -25.057 1.00 46.03 118 HIS A O 1
ATOM 947 N N . THR A 1 119 ? 24.958 6.444 -23.774 1.00 49.28 119 THR A N 1
ATOM 948 C CA . THR A 1 119 ? 23.560 6.517 -23.357 1.00 49.28 119 THR A CA 1
ATOM 949 C C . THR A 1 119 ? 23.492 7.481 -22.189 1.00 49.28 119 THR A C 1
ATOM 951 O O . THR A 1 119 ? 23.993 7.184 -21.105 1.00 49.28 119 THR A O 1
ATOM 954 N N . SER A 1 120 ? 22.904 8.651 -22.440 1.00 46.25 120 SER A N 1
ATOM 955 C CA . SER A 1 120 ? 22.569 9.647 -21.428 1.00 46.25 120 SER A CA 1
ATOM 956 C C . SER A 1 120 ? 21.803 8.965 -20.289 1.00 46.25 120 SER A C 1
ATOM 958 O O . SER A 1 120 ? 20.631 8.610 -20.423 1.00 46.25 120 SER A O 1
ATOM 960 N N . ASN A 1 121 ? 22.507 8.698 -19.188 1.00 57.53 121 ASN A N 1
ATOM 961 C CA . ASN A 1 121 ? 21.969 8.125 -17.958 1.00 57.53 121 ASN A CA 1
ATOM 962 C C . ASN A 1 121 ? 21.160 9.213 -17.250 1.00 57.53 121 ASN A C 1
ATOM 964 O O . ASN A 1 121 ? 21.623 9.831 -16.292 1.00 57.53 121 ASN A O 1
ATOM 968 N N . VAL A 1 122 ? 19.967 9.515 -17.758 1.00 68.44 122 VAL A N 1
ATOM 969 C CA . VAL A 1 122 ? 19.118 10.539 -17.151 1.00 68.44 122 VAL A CA 1
ATOM 970 C C . VAL A 1 122 ? 18.441 9.924 -15.931 1.00 68.44 122 VAL A C 1
ATOM 972 O O . VAL A 1 122 ? 17.395 9.283 -16.025 1.00 68.44 122 VAL A O 1
ATOM 975 N N . SER A 1 123 ? 19.070 10.088 -14.768 1.00 82.81 123 SER A N 1
ATOM 976 C CA . SER A 1 123 ? 18.412 9.880 -13.481 1.00 82.81 123 SER A CA 1
ATOM 977 C C . SER A 1 123 ? 17.222 10.831 -13.375 1.00 82.81 123 SER A C 1
ATOM 979 O O . SER A 1 123 ? 17.383 12.040 -13.544 1.00 82.81 123 SER A O 1
ATOM 981 N N . GLN A 1 124 ? 16.037 10.303 -13.082 1.00 90.62 124 GLN A N 1
ATOM 982 C CA . GLN A 1 124 ? 14.823 11.103 -12.942 1.00 90.62 124 GLN A CA 1
ATOM 983 C C . GLN A 1 124 ? 14.504 11.310 -11.462 1.00 90.62 124 GLN A C 1
ATOM 985 O O . GLN A 1 124 ? 14.400 10.341 -10.709 1.00 90.62 124 GLN A O 1
ATOM 990 N N . GLN A 1 125 ? 14.303 12.557 -11.042 1.00 94.31 125 GLN A N 1
ATOM 991 C CA . GLN A 1 125 ? 13.782 12.839 -9.708 1.00 94.31 125 GLN A CA 1
ATOM 992 C C . GLN A 1 125 ? 12.294 12.485 -9.637 1.00 94.31 125 GLN A C 1
ATOM 994 O O . GLN A 1 125 ? 11.523 12.810 -10.541 1.00 94.31 125 GLN A O 1
ATOM 999 N N . ILE A 1 126 ? 11.890 11.829 -8.554 1.00 95.56 126 ILE A N 1
ATOM 1000 C CA . ILE A 1 126 ? 10.489 11.553 -8.234 1.00 95.56 126 ILE A CA 1
ATOM 1001 C C . ILE A 1 126 ? 10.217 11.936 -6.779 1.00 95.56 126 ILE A C 1
ATOM 1003 O O . ILE A 1 126 ? 11.125 11.913 -5.949 1.00 95.56 126 ILE A O 1
ATOM 1007 N N . ILE A 1 127 ? 8.970 12.267 -6.459 1.00 96.56 127 ILE A N 1
ATOM 1008 C CA . ILE A 1 127 ? 8.548 12.590 -5.093 1.00 96.56 127 ILE A CA 1
ATOM 1009 C C . ILE A 1 127 ? 7.520 11.547 -4.669 1.00 96.56 127 ILE A C 1
ATOM 1011 O O . ILE A 1 127 ? 6.489 11.395 -5.325 1.00 96.56 127 ILE A O 1
ATOM 1015 N N . LEU A 1 128 ? 7.813 10.806 -3.601 1.00 95.00 128 LEU A N 1
ATOM 1016 C CA . LEU A 1 128 ? 6.865 9.877 -2.999 1.00 95.00 128 LEU A CA 1
ATOM 1017 C C . LEU A 1 128 ? 6.051 10.619 -1.932 1.00 95.00 128 LEU A C 1
ATOM 1019 O O . LEU A 1 128 ? 6.656 11.200 -1.031 1.00 95.00 128 LEU A O 1
ATOM 1023 N N . PRO A 1 129 ? 4.710 10.618 -1.999 1.00 92.25 129 PRO A N 1
ATOM 1024 C CA . PRO A 1 129 ? 3.886 11.158 -0.920 1.00 92.25 129 PRO A CA 1
ATOM 1025 C C . PRO A 1 129 ? 4.021 10.319 0.372 1.00 92.25 129 PRO A C 1
ATOM 1027 O O . PRO A 1 129 ? 4.504 9.186 0.305 1.00 92.25 129 PRO A O 1
ATOM 1030 N N . PRO A 1 130 ? 3.540 10.821 1.532 1.00 87.06 130 PRO A N 1
ATOM 1031 C CA . PRO A 1 130 ? 3.609 10.130 2.830 1.00 87.06 130 PRO A CA 1
ATOM 1032 C C . PRO A 1 130 ? 3.050 8.700 2.852 1.00 87.06 130 PRO A C 1
ATOM 1034 O O . PRO A 1 130 ? 3.420 7.898 3.704 1.00 87.06 130 PRO A O 1
ATOM 1037 N N . VAL A 1 131 ? 2.146 8.359 1.931 1.00 85.88 131 VAL A N 1
ATOM 1038 C CA . VAL A 1 131 ? 1.711 6.983 1.673 1.00 85.88 131 VAL A CA 1
ATOM 1039 C C . VAL A 1 131 ? 1.703 6.783 0.165 1.00 85.88 131 VAL A C 1
ATOM 1041 O O . VAL A 1 131 ? 0.976 7.474 -0.548 1.00 85.88 131 VAL A O 1
ATOM 1044 N N . ALA A 1 132 ? 2.517 5.853 -0.327 1.00 90.31 132 ALA A N 1
ATOM 1045 C CA . ALA A 1 132 ? 2.706 5.631 -1.753 1.00 90.31 132 ALA A CA 1
ATOM 1046 C C . ALA A 1 132 ? 2.666 4.142 -2.108 1.00 90.31 132 ALA A C 1
ATOM 1048 O O . ALA A 1 132 ? 3.366 3.320 -1.510 1.00 90.31 132 ALA A O 1
ATOM 1049 N N . LEU A 1 133 ? 1.898 3.816 -3.151 1.00 91.06 133 LEU A N 1
ATOM 1050 C CA . LEU A 1 133 ? 1.993 2.551 -3.872 1.00 91.06 133 LEU A CA 1
ATOM 1051 C C . LEU A 1 133 ? 2.874 2.770 -5.105 1.00 91.06 133 LEU A C 1
ATOM 1053 O O . LEU A 1 133 ? 2.497 3.474 -6.041 1.00 91.06 133 LEU A O 1
ATOM 1057 N N . VAL A 1 134 ? 4.066 2.187 -5.101 1.00 92.69 134 VAL A N 1
ATOM 1058 C CA . VAL A 1 134 ? 5.102 2.455 -6.098 1.00 92.69 134 VAL A CA 1
ATOM 1059 C C . VAL A 1 134 ? 5.266 1.254 -7.016 1.00 92.69 134 VAL A C 1
ATOM 1061 O O . VAL A 1 134 ? 5.653 0.172 -6.581 1.00 92.69 134 VAL A O 1
ATOM 1064 N N . ASN A 1 135 ? 5.009 1.457 -8.308 1.00 94.19 135 ASN A N 1
ATOM 1065 C CA . ASN A 1 135 ? 5.302 0.476 -9.349 1.00 94.19 135 ASN A CA 1
ATOM 1066 C C . ASN A 1 135 ? 6.694 0.746 -9.943 1.00 94.19 135 ASN A C 1
ATOM 1068 O O . ASN A 1 135 ? 6.876 1.656 -10.756 1.00 94.19 135 ASN A O 1
ATOM 1072 N N . VAL A 1 136 ? 7.685 -0.034 -9.521 1.00 93.62 136 VAL A N 1
ATOM 1073 C CA . VAL A 1 136 ? 9.068 0.089 -9.980 1.00 93.62 136 VAL A CA 1
ATOM 1074 C C . VAL A 1 136 ? 9.232 -0.670 -11.291 1.00 93.62 136 VAL A C 1
ATOM 1076 O O . VAL A 1 136 ? 9.128 -1.896 -11.339 1.00 93.62 136 VAL A O 1
ATOM 1079 N N . THR A 1 137 ? 9.502 0.068 -12.368 1.00 91.50 137 THR A N 1
ATOM 1080 C CA . THR A 1 137 ? 9.755 -0.506 -13.695 1.00 91.50 137 THR A CA 1
ATOM 1081 C C . THR A 1 137 ? 10.881 -1.553 -13.620 1.00 91.50 137 THR A C 1
ATOM 1083 O O . THR A 1 137 ? 11.921 -1.262 -13.026 1.00 91.50 137 THR A O 1
ATOM 1086 N N . PRO A 1 138 ? 10.724 -2.753 -14.213 1.00 90.44 138 PRO A N 1
ATOM 1087 C CA . PRO A 1 138 ? 11.800 -3.737 -14.281 1.00 90.44 138 PRO A CA 1
ATOM 1088 C C . PRO A 1 138 ? 13.084 -3.148 -14.862 1.00 90.44 138 PRO A C 1
ATOM 1090 O O . PRO A 1 138 ? 13.037 -2.402 -15.838 1.00 90.44 138 PRO A O 1
ATOM 1093 N N . GLY A 1 139 ? 14.223 -3.468 -14.248 1.00 87.94 139 GLY A N 1
ATOM 1094 C CA . GLY A 1 139 ? 15.506 -2.894 -14.657 1.00 87.94 139 GLY A CA 1
ATOM 1095 C C . GLY A 1 139 ? 15.706 -1.445 -14.208 1.00 87.94 139 GLY A C 1
ATOM 1096 O O . GLY A 1 139 ? 16.671 -0.823 -14.627 1.00 87.94 139 GLY A O 1
ATOM 1097 N N . TYR A 1 140 ? 14.844 -0.907 -13.343 1.00 91.06 140 TYR A N 1
ATOM 1098 C CA . TYR A 1 140 ? 15.066 0.357 -12.645 1.00 91.06 140 TYR A CA 1
ATOM 1099 C C . TYR A 1 140 ? 15.142 0.144 -11.136 1.00 91.06 140 TYR A C 1
ATOM 1101 O O . TYR A 1 140 ? 14.565 -0.791 -10.570 1.00 91.06 140 TYR A O 1
ATOM 1109 N N . THR A 1 141 ? 15.822 1.081 -10.492 1.00 93.06 141 THR A N 1
ATOM 1110 C CA . THR A 1 141 ? 15.914 1.208 -9.045 1.00 93.06 141 THR A CA 1
ATOM 1111 C C . THR A 1 141 ? 15.455 2.609 -8.654 1.00 93.06 141 THR A C 1
ATOM 1113 O O . THR A 1 141 ? 15.801 3.584 -9.319 1.00 93.06 141 THR A O 1
ATOM 1116 N N . ILE A 1 142 ? 14.669 2.723 -7.588 1.00 95.81 142 ILE A N 1
ATOM 1117 C CA . ILE A 1 142 ? 14.316 4.005 -6.975 1.00 95.81 142 ILE A CA 1
ATOM 1118 C C . ILE A 1 142 ? 15.096 4.120 -5.669 1.00 95.81 142 ILE A C 1
ATOM 1120 O O . ILE A 1 142 ? 14.882 3.335 -4.745 1.00 95.81 142 ILE A O 1
ATOM 1124 N N . LEU A 1 143 ? 16.005 5.087 -5.607 1.00 95.62 143 LEU A N 1
ATOM 1125 C CA . LEU A 1 143 ? 16.795 5.410 -4.426 1.00 95.62 143 LEU A CA 1
ATOM 1126 C C . LEU A 1 143 ? 16.079 6.493 -3.618 1.00 95.62 143 LEU A C 1
ATOM 1128 O O . LEU A 1 143 ? 15.819 7.571 -4.148 1.00 95.62 143 LEU A O 1
ATOM 1132 N N . CYS A 1 144 ? 15.783 6.223 -2.353 1.00 95.06 144 CYS A N 1
ATOM 1133 C CA . CYS A 1 144 ? 15.161 7.172 -1.435 1.00 95.06 144 CYS A CA 1
ATOM 1134 C C . CYS A 1 144 ? 16.039 7.341 -0.182 1.00 95.06 144 CYS A C 1
ATOM 1136 O O . CYS A 1 144 ? 16.907 6.501 0.074 1.00 95.06 144 CYS A O 1
ATOM 1138 N N . PRO A 1 145 ? 15.827 8.385 0.636 1.00 92.88 145 PRO A N 1
ATOM 1139 C CA . PRO A 1 145 ? 16.529 8.528 1.906 1.00 92.88 145 PRO A CA 1
ATOM 1140 C C . PRO A 1 145 ? 16.309 7.296 2.800 1.00 92.88 145 PRO A C 1
ATOM 1142 O O . PRO A 1 145 ? 15.193 7.017 3.229 1.00 92.88 145 PRO A O 1
ATOM 1145 N N . GLY A 1 146 ? 17.374 6.532 3.053 1.00 89.12 146 GLY A N 1
ATOM 1146 C CA . GLY A 1 146 ? 17.365 5.378 3.961 1.00 89.12 146 GLY A CA 1
ATOM 1147 C C . GLY A 1 146 ? 16.871 4.044 3.383 1.00 89.12 146 GLY A C 1
ATOM 1148 O O . GLY A 1 146 ? 16.927 3.042 4.091 1.00 89.12 146 GLY A O 1
ATOM 1149 N N . PHE A 1 147 ? 16.416 3.979 2.126 1.00 92.56 147 PHE A N 1
ATOM 1150 C CA . PHE A 1 147 ? 15.961 2.721 1.517 1.00 92.56 147 PHE A CA 1
ATOM 1151 C C . PHE A 1 147 ? 16.032 2.729 -0.014 1.00 92.56 147 PHE A C 1
ATOM 1153 O O . PHE A 1 147 ? 16.300 3.738 -0.664 1.00 92.56 147 PHE A O 1
ATOM 1160 N N . THR A 1 148 ? 15.801 1.568 -0.623 1.00 95.06 148 THR A N 1
ATOM 1161 C CA . THR A 1 148 ? 15.854 1.397 -2.076 1.00 95.06 148 THR A CA 1
ATOM 1162 C C . THR A 1 148 ? 14.753 0.456 -2.542 1.00 95.06 148 THR A C 1
ATOM 1164 O O . THR A 1 148 ? 14.550 -0.605 -1.955 1.00 95.06 148 THR A O 1
ATOM 1167 N N . LEU A 1 149 ? 14.055 0.833 -3.613 1.00 94.88 149 LEU A N 1
ATOM 1168 C CA . LEU A 1 149 ? 13.018 0.021 -4.245 1.00 94.88 149 LEU A CA 1
ATOM 1169 C C . LEU A 1 149 ? 13.559 -0.534 -5.561 1.00 94.88 149 LEU A C 1
ATOM 1171 O O . LEU A 1 149 ? 14.035 0.223 -6.407 1.00 94.88 149 LEU A O 1
ATOM 1175 N N . VAL A 1 150 ? 13.479 -1.848 -5.750 1.00 92.94 150 VAL A N 1
ATOM 1176 C CA . VAL A 1 150 ? 14.037 -2.516 -6.933 1.00 92.94 150 VAL A CA 1
ATOM 1177 C C . VAL A 1 150 ? 12.912 -3.118 -7.762 1.00 92.94 150 VAL A C 1
ATOM 1179 O O . VAL A 1 150 ? 12.104 -3.890 -7.245 1.00 92.94 150 VAL A O 1
ATOM 1182 N N . GLY A 1 151 ? 12.883 -2.784 -9.053 1.00 89.69 151 GLY A N 1
ATOM 1183 C CA . GLY A 1 151 ? 11.993 -3.400 -10.029 1.00 89.69 151 GLY A CA 1
ATOM 1184 C C . GLY A 1 151 ? 12.634 -4.667 -10.570 1.00 89.69 151 GLY A C 1
ATOM 1185 O O . GLY A 1 151 ? 13.562 -4.602 -11.385 1.00 89.69 151 GLY A O 1
ATOM 1186 N N . ARG A 1 152 ? 12.167 -5.831 -10.115 1.00 84.25 152 ARG A N 1
ATOM 1187 C CA . ARG A 1 152 ? 12.673 -7.112 -10.616 1.00 84.25 152 ARG A CA 1
ATOM 1188 C C . ARG A 1 152 ? 11.930 -7.493 -11.900 1.00 84.25 152 ARG A C 1
ATOM 1190 O O . ARG A 1 152 ? 10.709 -7.333 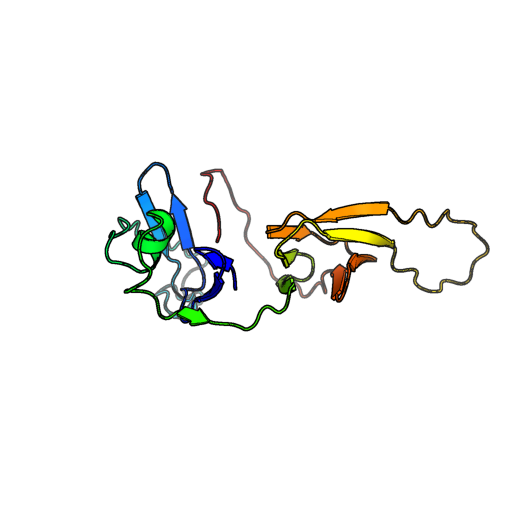-11.964 1.00 84.25 152 ARG A O 1
ATOM 1197 N N . PRO A 1 153 ? 12.636 -7.978 -12.939 1.00 77.38 153 PRO A N 1
ATOM 1198 C CA . PRO A 1 153 ? 11.962 -8.628 -14.048 1.00 77.38 153 PRO A CA 1
ATOM 1199 C C . PRO A 1 153 ? 11.195 -9.823 -13.494 1.00 77.38 153 PRO A C 1
ATOM 1201 O O . PRO A 1 153 ? 11.690 -10.541 -12.625 1.00 77.38 153 PRO A O 1
ATOM 1204 N N . ARG A 1 154 ? 9.969 -9.998 -13.984 1.00 69.69 154 ARG A N 1
ATOM 1205 C CA . ARG A 1 154 ? 9.131 -11.132 -13.616 1.00 69.69 154 ARG A CA 1
ATOM 1206 C C . ARG A 1 154 ? 9.915 -12.382 -13.999 1.00 69.69 154 ARG A C 1
ATOM 1208 O O . ARG A 1 154 ? 10.157 -12.597 -15.186 1.00 69.69 154 ARG A O 1
ATOM 1215 N N . THR A 1 155 ? 10.349 -13.173 -13.023 1.00 57.75 155 THR A N 1
ATOM 1216 C CA . THR A 1 155 ? 10.801 -14.528 -13.323 1.00 57.75 155 THR A CA 1
ATOM 1217 C C . THR A 1 155 ? 9.574 -15.214 -13.899 1.00 57.75 155 THR A C 1
ATOM 1219 O O . THR A 1 155 ? 8.552 -15.362 -13.231 1.00 57.75 155 THR A O 1
ATOM 1222 N N . SER A 1 156 ? 9.595 -15.495 -15.199 1.00 47.84 156 SER A N 1
ATOM 1223 C CA . SER A 1 156 ? 8.492 -16.153 -15.884 1.00 47.84 156 SER A CA 1
ATOM 1224 C C . SER A 1 156 ? 8.449 -17.616 -15.456 1.00 47.84 156 SER A C 1
ATOM 1226 O O . SER A 1 156 ? 8.736 -18.512 -16.242 1.00 47.84 156 SER A O 1
ATOM 1228 N N . ASN A 1 157 ? 8.085 -17.868 -14.205 1.00 45.19 157 ASN A N 1
ATOM 1229 C CA . ASN A 1 157 ? 7.473 -19.128 -13.858 1.00 45.19 157 ASN A CA 1
ATOM 1230 C C . ASN A 1 157 ? 6.031 -19.008 -14.336 1.00 45.19 157 ASN A C 1
ATOM 1232 O O . ASN A 1 157 ? 5.237 -18.225 -13.817 1.00 45.19 157 ASN A O 1
ATOM 1236 N N . VAL A 1 158 ? 5.767 -19.709 -15.432 1.00 46.66 158 VAL A N 1
ATOM 1237 C CA . VA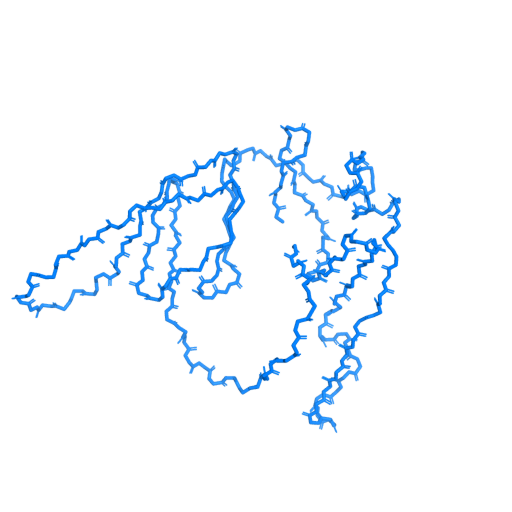L A 1 158 ? 4.468 -19.864 -16.076 1.00 46.66 158 VAL A CA 1
ATOM 1238 C C . VAL A 1 158 ? 3.421 -20.220 -15.017 1.00 46.66 158 VAL A C 1
ATOM 1240 O O . VAL A 1 158 ? 3.311 -21.371 -14.616 1.00 46.66 158 VAL A O 1
ATOM 1243 N N . TYR A 1 159 ? 2.634 -19.237 -14.583 1.00 41.44 159 TYR A N 1
ATOM 1244 C CA . TYR A 1 159 ? 1.338 -19.470 -13.955 1.00 41.44 159 TYR A CA 1
ATOM 1245 C C . TYR A 1 159 ? 0.260 -18.917 -14.891 1.00 41.44 159 TYR A C 1
ATOM 1247 O O . TYR A 1 159 ? 0.218 -17.724 -15.200 1.00 41.44 159 TYR A O 1
ATOM 1255 N N . ARG A 1 160 ? -0.550 -19.845 -15.415 1.00 42.78 160 ARG A N 1
ATOM 1256 C CA . ARG A 1 160 ? -1.747 -19.619 -16.236 1.00 42.78 160 ARG A CA 1
ATOM 1257 C C . ARG A 1 160 ? -2.864 -18.981 -15.398 1.00 42.78 160 ARG A C 1
ATOM 1259 O O . ARG A 1 160 ? -3.132 -19.472 -14.312 1.00 42.78 160 ARG A O 1
ATOM 1266 N N . GLY A 1 161 ? -3.580 -18.029 -16.008 1.00 39.78 161 GLY A N 1
ATOM 1267 C CA . GLY A 1 161 ? -4.957 -17.616 -15.665 1.00 39.78 161 GLY A CA 1
ATOM 1268 C C . GLY A 1 161 ? -5.078 -16.709 -14.431 1.00 39.78 161 GLY A C 1
ATOM 1269 O O . GLY A 1 161 ? -4.344 -16.881 -13.476 1.00 39.78 161 GLY A O 1
ATOM 1270 N N . CYS A 1 162 ? -5.936 -15.688 -14.365 1.00 34.50 162 CYS A N 1
ATOM 1271 C CA . CYS A 1 162 ? -7.168 -15.416 -15.108 1.00 34.50 162 CYS A CA 1
ATOM 1272 C C . CYS A 1 162 ? -7.325 -13.914 -15.425 1.00 34.50 162 CYS A C 1
ATOM 1274 O O . CYS A 1 162 ? -6.857 -13.054 -14.680 1.00 34.50 162 CYS A O 1
ATOM 1276 N N . LEU A 1 163 ? -8.003 -13.625 -16.543 1.00 37.38 163 LEU A N 1
ATOM 1277 C CA . LEU A 1 163 ? -8.467 -12.291 -16.939 1.00 37.38 163 LEU A CA 1
ATOM 1278 C C . LEU A 1 163 ? -9.523 -11.759 -15.955 1.00 37.38 163 LEU A C 1
ATOM 1280 O O . LEU A 1 163 ? -10.417 -12.497 -15.547 1.00 37.38 163 LEU A O 1
ATOM 1284 N N . SER A 1 164 ? -9.464 -10.460 -15.662 1.00 35.25 164 SER A N 1
ATOM 1285 C CA . SER A 1 164 ? -10.493 -9.702 -14.947 1.00 35.25 164 SER A CA 1
ATOM 1286 C C . SER A 1 164 ? -11.294 -8.797 -15.897 1.00 35.25 164 SER A C 1
ATOM 1288 O O . SER A 1 164 ? -10.756 -8.210 -16.833 1.00 35.25 164 SER A O 1
ATOM 1290 N N . THR A 1 165 ? -12.593 -8.666 -15.619 1.00 37.59 165 THR A N 1
ATOM 1291 C CA . THR A 1 165 ? -13.555 -7.699 -16.193 1.00 37.59 165 THR A CA 1
ATOM 1292 C C . THR A 1 165 ? -14.534 -7.270 -15.085 1.00 37.59 165 THR A C 1
ATOM 1294 O O . THR A 1 165 ? -14.719 -8.046 -14.148 1.00 37.59 165 THR A O 1
ATOM 1297 N N . PRO A 1 166 ? -15.320 -6.190 -15.251 1.00 42.00 166 PRO A N 1
ATOM 1298 C CA . PRO A 1 166 ? -14.968 -4.778 -15.160 1.00 42.00 166 PRO A CA 1
ATOM 1299 C C . PRO A 1 166 ? -15.400 -4.119 -13.823 1.00 42.00 166 PRO A C 1
ATOM 1301 O O . PRO A 1 166 ? -16.113 -4.692 -13.004 1.00 42.00 166 PRO A O 1
ATOM 1304 N N . HIS A 1 167 ? -14.921 -2.883 -13.657 1.00 40.94 167 HIS A N 1
ATOM 1305 C CA . HIS A 1 167 ? -14.985 -1.930 -12.542 1.00 40.94 167 HIS A CA 1
ATOM 1306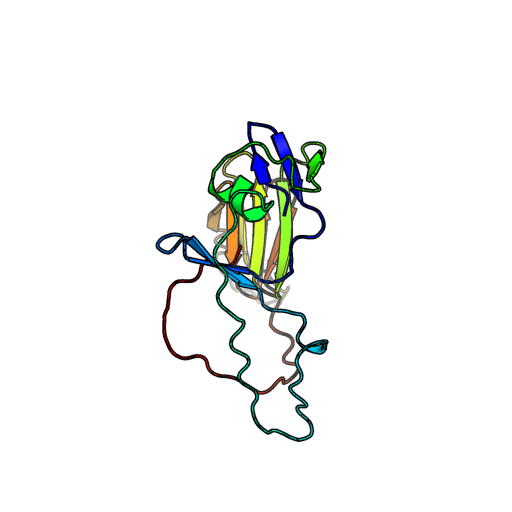 C C . HIS A 1 167 ? -16.220 -1.896 -11.611 1.00 40.94 167 HIS A C 1
ATOM 1308 O O . HIS A 1 167 ? -17.303 -1.451 -11.985 1.00 40.94 167 HIS A O 1
ATOM 1314 N N . ARG A 1 168 ? -15.954 -2.147 -10.323 1.00 38.16 168 ARG A N 1
ATOM 1315 C CA . ARG A 1 168 ? -16.368 -1.280 -9.204 1.00 38.16 168 ARG A CA 1
ATOM 1316 C C . ARG A 1 168 ? -15.092 -0.838 -8.481 1.00 38.16 168 ARG A C 1
ATOM 1318 O O . ARG A 1 168 ? -14.181 -1.650 -8.319 1.00 38.16 168 ARG A O 1
ATOM 1325 N N . GLU A 1 169 ? -14.986 0.440 -8.132 1.00 35.38 169 GLU A N 1
ATOM 1326 C CA . GLU A 1 169 ? -13.814 0.989 -7.442 1.00 35.38 169 GLU A CA 1
ATOM 1327 C C . GLU A 1 169 ? -13.808 0.512 -5.987 1.00 35.38 169 GLU A C 1
ATOM 1329 O O . GLU A 1 169 ? -14.503 1.051 -5.132 1.00 35.38 169 GLU A O 1
ATOM 1334 N N . TYR A 1 170 ? -13.045 -0.542 -5.715 1.00 38.12 170 TYR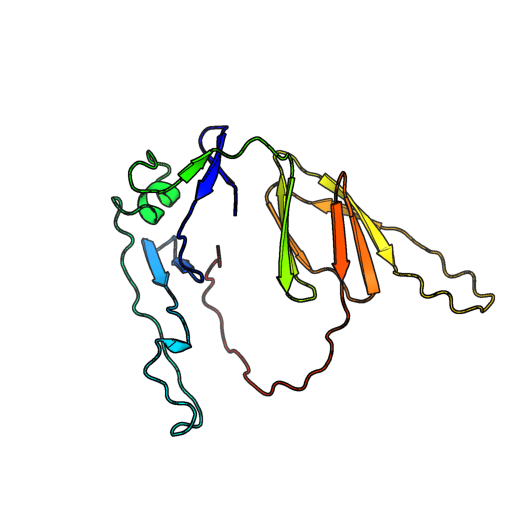 A N 1
ATOM 1335 C CA . TYR A 1 170 ? -12.722 -0.961 -4.359 1.00 38.12 170 TYR A CA 1
ATOM 1336 C C . TYR A 1 170 ? -11.285 -0.544 -4.064 1.00 38.12 170 TYR A C 1
ATOM 1338 O O . TYR A 1 170 ? -10.362 -0.908 -4.797 1.00 38.12 170 TYR A O 1
ATOM 1346 N N . TYR A 1 171 ? -11.090 0.211 -2.988 1.00 38.59 171 TYR A N 1
ATOM 1347 C CA . TYR A 1 171 ? -9.757 0.522 -2.490 1.00 38.59 171 TYR A CA 1
ATOM 1348 C C . TYR A 1 171 ? -9.270 -0.677 -1.671 1.00 38.59 171 TYR A C 1
ATOM 1350 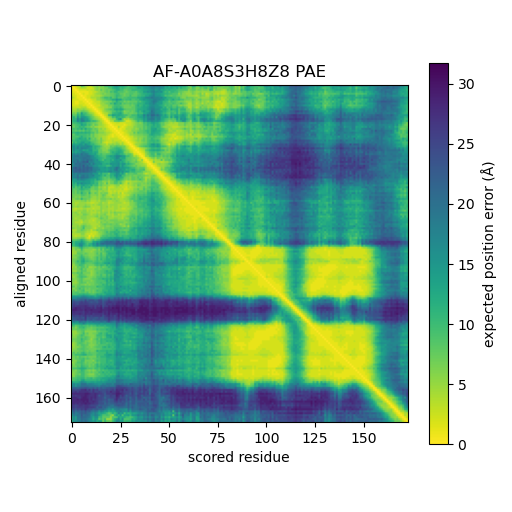O O . TYR A 1 171 ? -9.875 -1.017 -0.653 1.00 38.59 171 TYR A O 1
ATOM 1358 N N . MET A 1 172 ? -8.210 -1.344 -2.136 1.00 36.97 172 MET A N 1
ATOM 1359 C CA . MET A 1 172 ? -7.465 -2.291 -1.303 1.00 36.97 172 MET A CA 1
ATOM 1360 C C . MET A 1 172 ? -6.618 -1.492 -0.314 1.00 36.97 172 MET A C 1
ATOM 1362 O O . MET A 1 172 ? -5.845 -0.626 -0.733 1.00 36.97 172 MET A O 1
ATOM 1366 N N . VAL A 1 173 ? -6.776 -1.785 0.976 1.00 43.38 173 VAL A N 1
ATOM 1367 C CA . VAL A 1 173 ? -6.002 -1.196 2.083 1.00 43.38 173 VAL A CA 1
ATOM 1368 C C . VAL A 1 173 ? -5.137 -2.267 2.729 1.00 43.38 173 VAL A C 1
ATOM 1370 O O . VAL A 1 173 ? -5.653 -3.391 2.913 1.00 43.38 173 VAL A O 1
#

Organism: NCBI:txid392030

Nearest PDB structures (foldseek):
  7y8i-assembly1_A  TM=3.537E-01  e=4.235E-01  Chelicerata
  7n1j-assembly1_A  TM=3.332E-01  e=7.776E-01  Homo sapiens
  2yew-assembly1_F  TM=3.828E-01  e=3.651E+00  Barmah Forest virus
  3grw-assembly1_A  TM=2.574E-01  e=9.177E-01  Homo sapiens
  2r30-assembly1_A  TM=2.847E-01  e=4.812E+00  Homo sapiens